Protein AF-A0A176YFF7-F1 (afdb_monomer_lite)

pLDDT: mean 76.74, std 11.95, range [38.44, 90.56]

Secondary structure (DSSP, 8-state):
-EEEEE-TT--EEEEEETTSBEEE-HHHHHHHHHTT---EEE-SS-EEE--EEEEETTTTEEEEE-S-----

Structure (mmCIF, N/CA/C/O backbone):
data_AF-A0A176YFF7-F1
#
_entry.id   AF-A0A176YFF7-F1
#
loop_
_atom_site.group_PDB
_atom_site.id
_atom_site.type_symbol
_atom_site.label_atom_id
_atom_site.label_alt_id
_atom_site.label_comp_id
_atom_site.label_asym_id
_atom_site.label_entity_id
_atom_site.label_seq_id
_atom_site.pdbx_PDB_ins_code
_atom_site.Cartn_x
_atom_site.Cartn_y
_atom_site.Cartn_z
_atom_site.occupancy
_atom_site.B_iso_or_equiv
_atom_site.auth_seq_id
_atom_site.auth_comp_id
_atom_site.auth_asym_id
_atom_site.auth_atom_id
_atom_site.pdbx_PDB_model_num
ATOM 1 N N . MET A 1 1 ? -7.581 4.303 -11.808 1.00 71.44 1 MET A N 1
ATOM 2 C CA . MET A 1 1 ? -8.000 4.826 -10.485 1.00 71.44 1 MET A CA 1
ATOM 3 C C . MET A 1 1 ? -6.828 4.688 -9.518 1.00 71.44 1 MET A C 1
ATOM 5 O O . MET A 1 1 ? -6.080 3.721 -9.626 1.00 71.44 1 MET A O 1
ATOM 9 N N . ILE A 1 2 ? -6.616 5.698 -8.673 1.00 81.38 2 ILE A N 1
ATOM 10 C CA . ILE A 1 2 ? -5.448 5.836 -7.787 1.00 81.38 2 ILE A CA 1
ATOM 11 C C . ILE A 1 2 ? -5.893 5.529 -6.354 1.00 81.38 2 ILE A C 1
ATOM 13 O O . ILE A 1 2 ? -6.988 5.927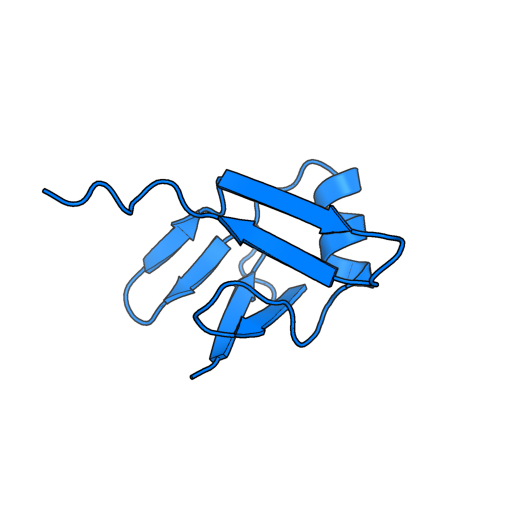 -5.960 1.00 81.38 2 ILE A O 1
ATOM 17 N N . ARG A 1 3 ? -5.068 4.810 -5.589 1.00 83.81 3 ARG A N 1
ATOM 18 C CA . ARG A 1 3 ? -5.252 4.574 -4.152 1.00 83.81 3 ARG A CA 1
ATOM 19 C C . ARG A 1 3 ? -4.201 5.363 -3.380 1.00 83.81 3 ARG A C 1
ATOM 21 O O . ARG A 1 3 ? -3.013 5.284 -3.691 1.00 83.81 3 ARG A O 1
ATOM 28 N N . THR A 1 4 ? -4.641 6.096 -2.368 1.00 88.88 4 THR A N 1
ATOM 29 C CA . THR A 1 4 ? -3.751 6.816 -1.453 1.00 88.88 4 THR A CA 1
ATOM 30 C C . THR A 1 4 ? -3.271 5.876 -0.357 1.00 88.88 4 THR A C 1
ATOM 32 O O . THR A 1 4 ? -4.046 5.064 0.150 1.00 88.88 4 THR A O 1
ATOM 35 N N . ILE A 1 5 ? -2.001 5.991 0.009 1.00 88.25 5 ILE A N 1
ATOM 36 C CA . ILE A 1 5 ? -1.371 5.268 1.108 1.00 88.25 5 ILE A CA 1
ATOM 37 C C . ILE A 1 5 ? -1.203 6.237 2.262 1.00 88.25 5 ILE A C 1
ATOM 39 O O . ILE A 1 5 ? -0.711 7.352 2.073 1.00 88.25 5 ILE A O 1
ATOM 43 N N . VAL A 1 6 ? -1.601 5.793 3.444 1.00 90.12 6 VAL A N 1
ATOM 44 C CA . VAL A 1 6 ? -1.489 6.552 4.681 1.00 90.12 6 VAL A CA 1
ATOM 45 C C . VAL A 1 6 ? -0.752 5.756 5.752 1.00 90.12 6 VAL A C 1
ATOM 47 O O . VAL A 1 6 ? -0.742 4.522 5.717 1.00 90.12 6 VAL A O 1
ATOM 50 N N . ASN A 1 7 ? -0.134 6.462 6.692 1.00 88.88 7 ASN A N 1
ATOM 51 C CA . ASN A 1 7 ? 0.446 5.874 7.902 1.00 88.88 7 ASN A CA 1
ATOM 52 C C . ASN A 1 7 ? -0.630 5.647 8.991 1.00 88.88 7 ASN A C 1
ATOM 54 O O . ASN A 1 7 ? -1.820 5.894 8.779 1.00 88.88 7 ASN A O 1
ATOM 58 N N . GLU A 1 8 ? -0.212 5.189 10.175 1.00 84.38 8 GLU A N 1
ATOM 59 C CA . GLU A 1 8 ? -1.096 4.987 11.339 1.00 84.38 8 GLU A CA 1
ATOM 60 C C . GLU A 1 8 ? -1.754 6.281 11.851 1.00 84.38 8 GLU A C 1
ATOM 62 O O . GLU A 1 8 ? -2.854 6.222 12.399 1.00 84.38 8 GLU A O 1
ATOM 67 N N . ALA A 1 9 ? -1.130 7.443 11.637 1.00 85.94 9 ALA A N 1
ATOM 68 C CA . ALA A 1 9 ? -1.698 8.748 11.979 1.00 85.94 9 ALA A CA 1
ATOM 69 C C . ALA A 1 9 ? -2.731 9.247 10.946 1.00 85.94 9 ALA A C 1
ATOM 71 O O . ALA A 1 9 ? -3.453 10.210 11.202 1.00 85.94 9 ALA A O 1
ATOM 72 N N . GLY A 1 10 ? -2.845 8.574 9.797 1.00 84.31 10 GLY A N 1
ATOM 73 C CA . GLY A 1 10 ? -3.719 8.969 8.695 1.00 84.31 10 GLY A CA 1
ATOM 74 C C . GLY A 1 10 ? -3.099 9.988 7.735 1.00 84.31 10 GLY A C 1
ATOM 75 O O . GLY A 1 10 ? -3.806 10.475 6.848 1.00 84.31 10 GLY A O 1
ATOM 76 N N . ASP A 1 11 ? -1.804 10.284 7.872 1.00 88.75 11 ASP A N 1
ATOM 77 C CA . ASP A 1 11 ? -1.069 11.163 6.963 1.00 88.75 11 ASP A CA 1
ATOM 78 C C . ASP A 1 11 ? -0.796 10.460 5.637 1.00 88.75 11 ASP A C 1
ATOM 80 O O . ASP A 1 11 ? -0.434 9.284 5.604 1.00 88.75 11 ASP A O 1
ATOM 84 N N 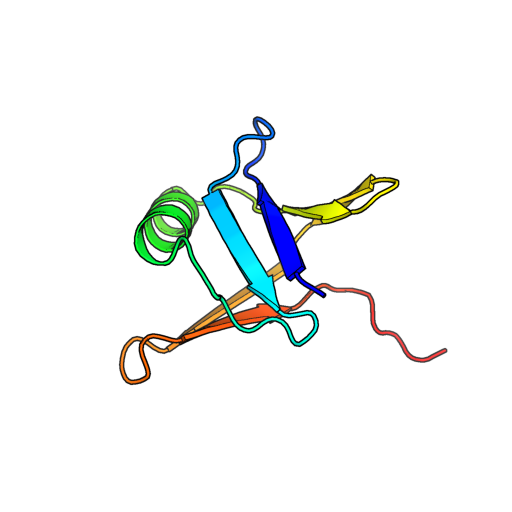. GLU A 1 12 ? -0.935 11.189 4.530 1.00 90.56 12 GLU A N 1
ATOM 85 C CA . GLU A 1 12 ? -0.597 10.682 3.201 1.00 90.56 12 GLU A CA 1
ATOM 86 C C . GLU A 1 12 ? 0.919 10.531 3.047 1.00 90.56 12 GLU A C 1
ATOM 88 O O . GLU A 1 12 ? 1.663 11.509 3.096 1.00 90.56 12 GLU A O 1
ATOM 93 N N . VAL A 1 13 ? 1.359 9.299 2.793 1.00 88.94 13 VAL A N 1
ATOM 94 C CA . VAL A 1 13 ? 2.777 8.954 2.588 1.00 88.94 13 VAL A CA 1
ATOM 95 C C . VAL A 1 13 ? 3.067 8.472 1.170 1.00 88.94 13 VAL A C 1
ATOM 97 O O . VAL A 1 13 ? 4.223 8.324 0.777 1.00 88.94 13 VAL A O 1
ATOM 100 N N . GLY A 1 14 ? 2.029 8.227 0.367 1.00 89.38 14 GLY A N 1
ATOM 101 C CA . GLY A 1 14 ? 2.207 7.850 -1.026 1.00 89.38 14 GLY A CA 1
ATOM 102 C C . GLY A 1 14 ? 0.914 7.589 -1.777 1.00 89.38 14 GLY A C 1
ATOM 103 O O . GLY A 1 14 ? -0.190 7.677 -1.246 1.00 89.38 14 GLY A O 1
ATOM 104 N N . GLN A 1 15 ? 1.061 7.261 -3.055 1.00 88.31 15 GLN A N 1
ATOM 105 C CA . GLN A 1 15 ? -0.046 6.961 -3.955 1.00 88.31 15 GLN A CA 1
ATOM 106 C C . GLN A 1 15 ? 0.345 5.824 -4.880 1.00 88.31 15 GLN A C 1
ATOM 108 O O . GLN A 1 15 ? 1.476 5.766 -5.352 1.00 88.31 15 GLN A O 1
ATOM 113 N N . THR A 1 16 ? -0.599 4.948 -5.186 1.00 83.38 16 THR A N 1
ATOM 114 C CA . THR A 1 16 ? -0.404 3.777 -6.043 1.00 83.38 16 THR A CA 1
ATOM 115 C C . THR A 1 16 ? -1.548 3.639 -7.036 1.00 83.38 16 THR A C 1
ATOM 117 O O . THR A 1 16 ? -2.667 4.101 -6.820 1.00 83.38 16 THR A O 1
ATOM 120 N N . THR A 1 17 ? -1.273 2.959 -8.138 1.00 83.44 17 THR A N 1
ATOM 121 C CA . THR A 1 17 ? -2.290 2.405 -9.033 1.00 83.44 17 THR A CA 1
ATOM 122 C C . THR A 1 17 ? -3.112 1.316 -8.326 1.00 83.44 17 THR A C 1
ATOM 124 O O . THR A 1 17 ? -2.763 0.848 -7.238 1.00 83.44 17 THR A O 1
ATOM 127 N N . LEU A 1 18 ? -4.222 0.902 -8.940 1.00 76.62 18 LEU A N 1
ATOM 128 C CA . LEU A 1 18 ? -5.049 -0.212 -8.456 1.00 76.62 18 LEU A CA 1
ATOM 129 C C . LEU A 1 18 ? -4.292 -1.542 -8.409 1.00 76.62 18 LEU A C 1
ATOM 131 O O . LEU A 1 18 ? -4.526 -2.329 -7.497 1.00 76.62 18 LEU A O 1
ATOM 135 N N . ASP A 1 19 ? -3.362 -1.734 -9.342 1.00 73.94 19 ASP A N 1
ATOM 136 C CA . ASP A 1 19 ? -2.505 -2.917 -9.460 1.00 73.94 19 ASP A CA 1
ATOM 137 C C . ASP A 1 19 ? -1.353 -2.929 -8.440 1.00 73.94 19 ASP A C 1
ATOM 139 O O . ASP A 1 19 ? -0.457 -3.766 -8.509 1.00 73.94 19 ASP A O 1
ATOM 143 N N . GLY A 1 20 ? -1.339 -1.976 -7.502 1.00 71.62 20 GLY A N 1
ATOM 144 C CA . GLY A 1 20 ? -0.352 -1.916 -6.426 1.00 71.62 20 GLY A CA 1
ATOM 145 C C . GLY A 1 20 ? 1.002 -1.338 -6.839 1.00 71.62 20 GLY A C 1
ATOM 146 O O . GLY A 1 20 ? 1.941 -1.421 -6.053 1.00 71.62 20 GLY A O 1
ATOM 147 N N . THR A 1 21 ? 1.121 -0.756 -8.042 1.00 79.19 21 THR A N 1
ATOM 148 C CA . THR A 1 21 ? 2.340 -0.048 -8.470 1.00 79.19 21 THR A CA 1
ATOM 149 C C . THR A 1 21 ? 2.342 1.375 -7.930 1.00 79.19 21 THR A C 1
ATOM 151 O O . THR A 1 21 ? 1.438 2.158 -8.247 1.00 79.19 21 THR A O 1
ATOM 154 N N . LEU A 1 22 ? 3.377 1.718 -7.166 1.00 80.75 22 LEU A N 1
ATOM 155 C CA . LEU A 1 22 ? 3.541 3.045 -6.589 1.00 80.75 22 LEU A CA 1
ATOM 156 C C . LEU A 1 22 ? 3.761 4.125 -7.661 1.00 80.75 22 LEU A C 1
ATOM 158 O O . LEU A 1 22 ? 4.612 4.007 -8.534 1.00 80.75 22 LEU A O 1
ATOM 162 N N . ILE A 1 23 ? 2.979 5.196 -7.565 1.00 84.00 23 ILE A N 1
ATOM 163 C CA . ILE A 1 23 ? 3.033 6.387 -8.421 1.00 84.00 23 ILE A CA 1
ATOM 164 C C . ILE A 1 23 ? 3.855 7.484 -7.730 1.00 84.00 23 ILE A C 1
ATOM 166 O O . ILE A 1 23 ? 4.616 8.199 -8.378 1.00 84.00 23 ILE A O 1
ATOM 170 N N . LYS A 1 24 ? 3.712 7.630 -6.404 1.00 84.19 24 LYS A N 1
ATOM 171 C CA . LYS A 1 24 ? 4.352 8.688 -5.608 1.00 84.19 24 LYS A CA 1
ATOM 172 C C . LYS A 1 24 ? 4.626 8.215 -4.182 1.00 84.19 24 LYS A C 1
ATOM 174 O O . LYS A 1 24 ? 3.905 7.367 -3.669 1.00 84.19 24 LYS A O 1
ATOM 179 N N . GLY A 1 25 ? 5.627 8.812 -3.534 1.00 84.44 25 GLY A N 1
ATOM 180 C CA . GLY A 1 25 ? 5.917 8.574 -2.116 1.00 84.44 25 GLY A CA 1
ATOM 181 C C . GLY A 1 25 ? 7.013 7.544 -1.853 1.00 84.44 25 GLY A C 1
ATOM 182 O O . GLY A 1 25 ? 7.138 7.091 -0.727 1.00 84.44 25 GLY A O 1
ATOM 183 N N . HIS A 1 26 ? 7.830 7.190 -2.856 1.00 82.12 26 HIS A N 1
ATOM 184 C CA . HIS A 1 26 ? 8.905 6.192 -2.731 1.00 82.12 26 HIS A CA 1
ATOM 185 C C . HIS A 1 26 ? 9.787 6.405 -1.490 1.00 82.12 26 HIS A C 1
ATOM 187 O O . HIS A 1 26 ? 9.994 5.478 -0.718 1.00 82.12 26 HIS A O 1
ATOM 193 N N . HIS A 1 27 ? 10.254 7.638 -1.270 1.00 83.62 27 HIS A N 1
ATOM 194 C CA . HIS A 1 27 ? 11.129 7.961 -0.142 1.00 83.62 27 HIS A CA 1
ATOM 195 C C . HIS A 1 27 ? 10.403 7.947 1.213 1.00 83.62 27 HIS A C 1
ATOM 197 O O . HIS A 1 27 ? 10.957 7.481 2.200 1.00 83.62 27 HIS A O 1
ATOM 203 N N . GLN A 1 28 ? 9.161 8.440 1.267 1.00 85.94 28 GLN A N 1
ATOM 204 C CA . GLN A 1 28 ? 8.368 8.435 2.500 1.00 85.94 28 GLN A CA 1
ATOM 205 C C . GLN A 1 28 ? 7.973 7.015 2.894 1.00 85.94 28 GLN A C 1
ATOM 207 O O . GLN 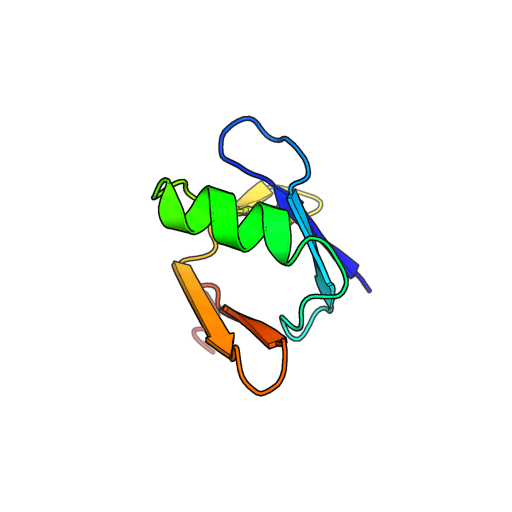A 1 28 ? 8.163 6.639 4.040 1.00 85.94 28 GLN A O 1
ATOM 212 N N . ILE A 1 29 ? 7.513 6.197 1.948 1.00 83.88 29 ILE A N 1
ATOM 213 C CA . ILE A 1 29 ? 7.187 4.792 2.205 1.00 83.88 29 ILE A CA 1
ATOM 214 C C . ILE A 1 29 ? 8.415 4.018 2.675 1.00 83.88 29 ILE A C 1
ATOM 216 O O . ILE A 1 29 ? 8.317 3.283 3.650 1.00 83.88 29 ILE A O 1
ATOM 220 N N . ASP A 1 30 ? 9.571 4.204 2.036 1.00 82.00 30 ASP A N 1
ATOM 221 C CA . ASP A 1 30 ? 10.819 3.575 2.482 1.00 82.00 30 ASP A CA 1
ATOM 222 C C . ASP A 1 30 ? 11.200 4.003 3.913 1.00 82.00 30 ASP A C 1
ATOM 224 O O . ASP A 1 30 ? 11.596 3.168 4.725 1.00 82.00 30 ASP A O 1
ATOM 228 N N . ALA A 1 31 ? 11.019 5.282 4.259 1.00 85.88 31 ALA A N 1
ATOM 229 C CA . ALA A 1 31 ? 11.261 5.785 5.611 1.00 85.88 31 ALA A CA 1
ATOM 230 C C . ALA A 1 31 ? 10.290 5.187 6.646 1.00 85.88 31 ALA A C 1
ATOM 232 O O . ALA A 1 31 ? 10.736 4.689 7.676 1.00 85.88 31 ALA A O 1
ATOM 233 N N . GLU A 1 32 ? 8.986 5.174 6.364 1.00 86.69 32 GLU A N 1
ATOM 234 C CA . GLU A 1 32 ? 7.967 4.569 7.236 1.00 86.69 32 GLU A CA 1
ATOM 235 C C . GLU A 1 32 ? 8.232 3.070 7.450 1.00 86.69 32 GLU A C 1
ATOM 237 O O . GLU A 1 32 ? 8.103 2.558 8.563 1.00 86.69 32 GLU A O 1
ATOM 242 N N . LEU A 1 33 ? 8.680 2.363 6.407 1.00 80.88 33 LEU A N 1
ATOM 243 C CA . LEU A 1 33 ? 9.026 0.944 6.497 1.00 80.88 33 LEU A CA 1
ATOM 244 C C . LEU A 1 33 ? 10.285 0.695 7.324 1.00 80.88 33 LEU A C 1
ATOM 246 O O . LEU A 1 33 ? 10.303 -0.241 8.123 1.00 80.88 33 LEU A O 1
ATOM 250 N N . LYS A 1 34 ? 11.313 1.540 7.189 1.00 83.56 34 LYS A N 1
ATOM 251 C CA . LYS A 1 34 ? 12.512 1.506 8.048 1.00 83.56 34 LYS A CA 1
ATOM 252 C C . LYS A 1 34 ? 12.184 1.770 9.516 1.00 83.56 34 LYS A C 1
ATOM 254 O O . LYS A 1 34 ? 12.860 1.242 10.392 1.00 83.56 34 LYS A O 1
ATOM 259 N N . LEU A 1 35 ? 11.143 2.557 9.779 1.00 86.31 35 LEU A N 1
ATOM 260 C CA . LEU A 1 35 ? 10.612 2.805 11.119 1.00 86.31 35 LEU A CA 1
ATOM 261 C C . LEU A 1 35 ? 9.658 1.699 11.605 1.00 86.31 35 LEU A C 1
ATOM 263 O O . LEU A 1 35 ? 9.124 1.798 12.706 1.00 86.31 35 LEU A O 1
ATOM 267 N N . HIS A 1 36 ? 9.454 0.633 10.821 1.00 80.50 36 HIS A N 1
ATOM 268 C CA . HIS A 1 36 ? 8.511 -0.456 11.105 1.00 80.50 36 HIS A CA 1
ATOM 269 C C . HIS A 1 36 ? 7.056 0.007 11.303 1.00 80.50 36 HIS A C 1
ATOM 271 O O . HIS A 1 36 ? 6.258 -0.683 11.947 1.00 80.50 36 HIS A O 1
ATOM 277 N N . HIS A 1 37 ? 6.683 1.153 10.731 1.00 86.19 37 HIS A N 1
ATOM 278 C CA . HIS A 1 37 ? 5.317 1.655 10.790 1.00 86.19 37 HIS A CA 1
ATOM 279 C C . HIS A 1 37 ? 4.392 0.870 9.859 1.00 86.19 37 HIS A C 1
ATOM 281 O O . HIS A 1 37 ? 4.790 0.357 8.807 1.00 86.19 37 HIS A O 1
ATOM 287 N N . LYS A 1 38 ? 3.115 0.782 10.243 1.00 85.31 38 LYS A N 1
ATOM 288 C CA . LYS A 1 38 ? 2.094 0.145 9.407 1.00 85.31 38 LYS A CA 1
ATOM 289 C C . LYS A 1 38 ? 1.562 1.140 8.388 1.00 85.31 38 LYS A C 1
ATOM 291 O O . LYS A 1 38 ? 1.244 2.280 8.717 1.00 85.31 38 LYS A O 1
ATOM 296 N N . LEU A 1 39 ? 1.402 0.662 7.161 1.00 87.12 39 LEU A N 1
ATOM 297 C CA . LEU A 1 39 ? 0.822 1.431 6.071 1.00 87.12 39 LEU A CA 1
ATOM 298 C C . LEU A 1 39 ? -0.562 0.894 5.712 1.00 87.12 39 LEU A C 1
ATOM 300 O O . LEU A 1 39 ? -0.836 -0.305 5.815 1.00 87.12 39 LEU A O 1
ATOM 304 N N . PHE A 1 40 ? -1.435 1.792 5.270 1.00 87.19 40 PHE A N 1
ATOM 305 C CA . PHE A 1 40 ? -2.822 1.493 4.937 1.00 87.19 40 PHE A CA 1
ATOM 306 C C . PHE A 1 40 ? -3.207 2.150 3.620 1.00 87.19 40 PHE A C 1
ATOM 308 O O . PHE A 1 40 ? -2.746 3.239 3.297 1.00 87.19 40 PHE A O 1
ATOM 315 N N . PHE A 1 41 ? -4.119 1.533 2.878 1.00 86.00 41 PHE A N 1
ATOM 316 C CA . PHE A 1 41 ? -4.828 2.211 1.807 1.00 86.00 41 PHE A CA 1
ATOM 317 C C . PHE A 1 41 ? -6.005 2.997 2.358 1.00 86.00 41 PHE A C 1
ATOM 319 O O . PHE A 1 41 ? -6.852 2.460 3.077 1.00 86.00 41 PHE A O 1
ATOM 326 N N . ARG A 1 42 ? -6.103 4.256 1.935 1.00 83.38 42 ARG A N 1
ATOM 327 C CA . ARG A 1 42 ? -7.300 5.069 2.107 1.00 83.38 42 ARG A CA 1
ATOM 328 C C . ARG A 1 42 ? -8.336 4.616 1.081 1.00 83.38 42 ARG A C 1
ATOM 330 O O . ARG A 1 42 ? -8.229 4.948 -0.100 1.00 83.38 42 ARG A O 1
ATOM 337 N N . THR A 1 43 ? -9.314 3.826 1.515 1.00 76.19 43 THR A N 1
ATOM 338 C CA . THR A 1 43 ? -10.479 3.462 0.694 1.00 76.19 43 THR A CA 1
ATOM 339 C C . THR A 1 43 ? -11.712 4.238 1.156 1.00 76.19 43 THR A C 1
ATOM 341 O O . THR A 1 43 ? -11.736 4.753 2.272 1.00 76.19 43 THR A O 1
ATOM 344 N N . SER A 1 44 ? -12.741 4.340 0.309 1.00 66.62 44 SER A N 1
ATOM 345 C CA . SER A 1 44 ? -13.944 5.153 0.560 1.00 66.62 44 SER A CA 1
ATOM 346 C C . SER A 1 44 ? -14.750 4.769 1.810 1.00 66.62 44 SER A C 1
ATOM 348 O O . SER A 1 44 ? -15.637 5.525 2.187 1.00 66.62 44 SER A O 1
ATOM 350 N N . GLY A 1 45 ? -14.469 3.623 2.443 1.00 63.97 45 GLY A N 1
ATOM 351 C CA . GLY A 1 45 ? -15.190 3.163 3.636 1.00 63.97 45 GLY A CA 1
ATOM 352 C C . GLY A 1 45 ? -14.318 2.708 4.809 1.00 63.97 45 GLY A C 1
ATOM 353 O O . GLY A 1 45 ? -14.806 2.695 5.933 1.00 63.97 45 GLY A O 1
ATOM 354 N N . ALA A 1 46 ? -13.048 2.344 4.590 1.00 73.19 46 ALA A N 1
ATOM 355 C CA . ALA A 1 46 ? -12.162 1.872 5.658 1.00 73.19 46 ALA A CA 1
ATOM 356 C C . ALA A 1 46 ? -10.674 2.013 5.300 1.00 73.19 46 ALA A C 1
ATOM 358 O O . ALA A 1 46 ? -10.292 2.064 4.127 1.00 73.19 46 ALA A O 1
ATOM 359 N N . LEU A 1 47 ? -9.815 2.026 6.319 1.00 77.75 47 LEU A N 1
ATOM 360 C CA . LEU A 1 47 ? -8.379 1.839 6.129 1.00 77.75 47 LEU A CA 1
ATOM 361 C C . LEU A 1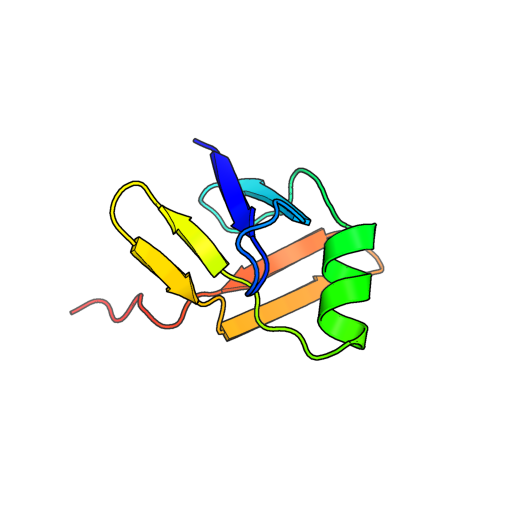 47 ? -8.098 0.352 5.898 1.00 77.75 47 LEU A C 1
ATOM 363 O O . LEU A 1 47 ? -8.377 -0.481 6.759 1.00 77.75 47 LEU A O 1
ATOM 367 N N . THR A 1 48 ? -7.544 0.010 4.736 1.00 81.25 48 THR A N 1
ATOM 368 C CA . THR A 1 48 ? -7.132 -1.368 4.436 1.00 81.25 48 THR A CA 1
ATOM 369 C C . THR A 1 48 ? -5.647 -1.506 4.708 1.00 81.25 48 THR A C 1
ATOM 371 O O . THR A 1 48 ? -4.840 -0.883 4.024 1.00 81.25 48 THR A O 1
ATOM 374 N N . LYS A 1 49 ? -5.271 -2.318 5.698 1.00 82.69 49 LYS A N 1
ATOM 375 C CA . LYS A 1 49 ? -3.862 -2.533 6.034 1.00 82.69 49 LYS A CA 1
ATOM 376 C C . LYS A 1 49 ? -3.110 -3.168 4.863 1.00 82.69 49 LYS A C 1
ATOM 378 O O . LYS A 1 49 ? -3.586 -4.128 4.261 1.00 82.69 49 LYS A O 1
ATOM 383 N N . ILE A 1 50 ? -1.925 -2.644 4.575 1.00 81.44 50 ILE A N 1
ATOM 384 C CA . ILE A 1 50 ? -0.988 -3.222 3.616 1.00 81.44 50 ILE A CA 1
ATOM 385 C C . ILE A 1 50 ? -0.123 -4.228 4.374 1.00 81.44 50 ILE A C 1
ATOM 387 O O . ILE A 1 50 ? 0.574 -3.862 5.320 1.00 81.44 50 ILE A O 1
ATOM 391 N N . ASN A 1 51 ? -0.199 -5.501 3.992 1.00 72.62 51 ASN A N 1
ATOM 392 C CA . ASN A 1 51 ? 0.480 -6.574 4.722 1.00 72.62 51 ASN A CA 1
ATOM 393 C C . ASN A 1 51 ? 1.815 -6.966 4.102 1.00 72.62 51 ASN A C 1
ATOM 395 O O . ASN A 1 51 ? 2.713 -7.390 4.824 1.00 72.62 51 ASN A O 1
ATOM 399 N N . CYS A 1 52 ? 1.968 -6.807 2.790 1.00 69.19 52 CYS A N 1
ATOM 400 C CA . CYS A 1 52 ? 3.212 -7.116 2.109 1.00 69.19 52 CYS A CA 1
ATOM 401 C C . CYS A 1 52 ? 3.617 -5.951 1.210 1.00 69.19 52 CYS A C 1
ATOM 403 O O . CYS A 1 52 ? 2.807 -5.410 0.456 1.00 69.19 52 CYS A O 1
ATOM 405 N N . ILE A 1 53 ? 4.879 -5.546 1.330 1.00 75.94 53 ILE A N 1
ATOM 406 C CA . ILE A 1 53 ? 5.468 -4.465 0.550 1.00 75.94 53 ILE A CA 1
ATOM 407 C C . ILE A 1 53 ? 6.777 -4.981 -0.024 1.00 75.94 53 ILE A C 1
ATOM 409 O O . ILE A 1 53 ? 7.685 -5.356 0.714 1.00 75.94 53 ILE A O 1
ATOM 413 N N . THR A 1 54 ? 6.859 -5.021 -1.347 1.00 74.06 54 THR A N 1
ATOM 414 C CA . THR A 1 54 ? 8.060 -5.409 -2.080 1.00 74.06 54 THR A CA 1
ATOM 415 C C . THR A 1 54 ? 8.676 -4.165 -2.690 1.00 74.06 54 THR A C 1
ATOM 417 O O . THR A 1 54 ? 8.041 -3.504 -3.512 1.00 74.06 54 THR A O 1
ATOM 420 N N . ILE A 1 55 ? 9.910 -3.851 -2.300 1.00 72.12 55 ILE A N 1
ATOM 421 C CA . ILE A 1 55 ? 10.688 -2.754 -2.876 1.00 72.12 55 ILE A CA 1
ATOM 422 C C . ILE A 1 55 ? 11.733 -3.356 -3.809 1.00 72.12 55 ILE A C 1
ATOM 424 O O . ILE A 1 55 ? 12.661 -4.032 -3.372 1.00 72.12 55 ILE A O 1
ATOM 428 N N . ASP A 1 56 ? 11.580 -3.103 -5.102 1.00 73.19 56 ASP A N 1
ATOM 429 C CA . ASP A 1 56 ? 12.611 -3.341 -6.100 1.00 73.19 56 ASP A CA 1
ATOM 430 C C . ASP A 1 56 ? 13.434 -2.0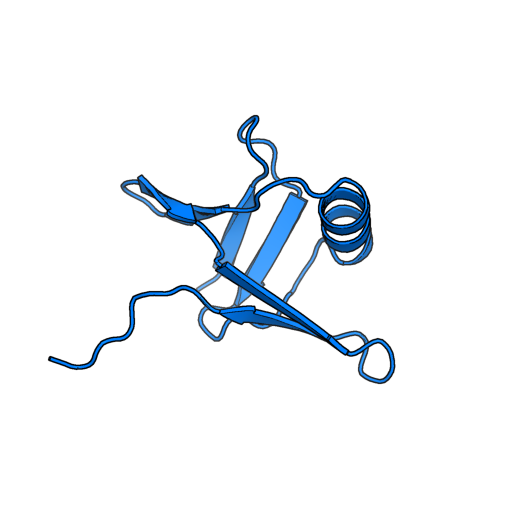58 -6.266 1.00 73.19 56 ASP A C 1
ATOM 432 O O . ASP A 1 56 ? 13.012 -1.096 -6.915 1.00 73.19 56 ASP A O 1
ATOM 436 N N . HIS A 1 57 ? 14.615 -2.034 -5.648 1.00 68.50 57 HIS A N 1
ATOM 437 C CA . HIS A 1 57 ? 15.536 -0.899 -5.732 1.00 68.50 57 HIS A CA 1
ATOM 438 C C . HIS A 1 57 ? 16.172 -0.746 -7.120 1.00 68.50 57 HIS A C 1
ATOM 440 O O . HIS A 1 57 ? 16.554 0.361 -7.489 1.00 68.50 57 HIS A O 1
ATOM 446 N N . THR A 1 58 ? 16.260 -1.829 -7.890 1.00 70.38 58 THR A N 1
ATOM 447 C CA . THR A 1 58 ? 16.804 -1.863 -9.256 1.00 70.38 58 THR A CA 1
ATOM 448 C C . THR A 1 58 ? 15.835 -1.261 -10.265 1.00 70.38 58 THR A C 1
ATOM 450 O O . THR A 1 58 ? 16.242 -0.510 -11.146 1.00 70.38 58 THR A O 1
ATOM 453 N N . ALA A 1 59 ? 14.545 -1.565 -10.124 1.00 69.69 59 ALA A N 1
ATOM 454 C CA . ALA A 1 59 ? 13.482 -1.028 -10.971 1.00 69.69 59 ALA A CA 1
ATOM 455 C C . ALA A 1 59 ? 12.846 0.258 -10.413 1.00 69.69 59 ALA A C 1
ATOM 457 O O . ALA A 1 59 ? 11.898 0.768 -11.009 1.00 69.69 59 ALA A O 1
ATOM 458 N N . HIS A 1 60 ? 13.321 0.756 -9.263 1.00 65.88 60 HIS A N 1
ATOM 459 C CA . HIS A 1 60 ? 12.696 1.843 -8.500 1.00 65.88 60 HIS A CA 1
ATOM 460 C C . HIS A 1 60 ? 11.182 1.651 -8.329 1.00 65.88 60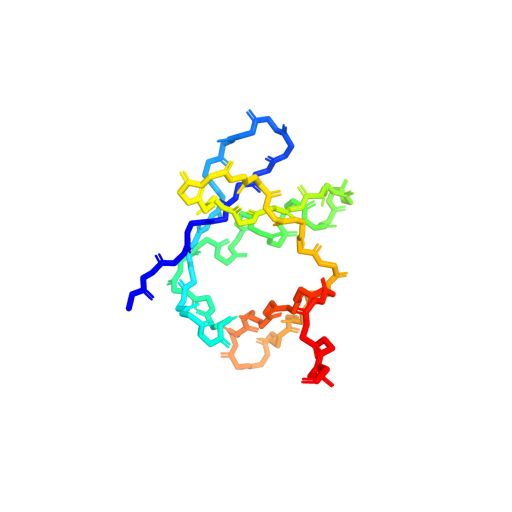 HIS A C 1
ATOM 462 O O . HIS A 1 60 ? 10.399 2.588 -8.479 1.00 65.88 60 HIS A O 1
ATOM 468 N N . LYS A 1 61 ? 10.764 0.417 -8.037 1.00 67.38 61 LYS A N 1
ATOM 469 C CA . LYS A 1 61 ? 9.356 0.025 -8.003 1.00 67.38 61 LYS A CA 1
ATOM 470 C C . LYS A 1 61 ? 8.988 -0.494 -6.627 1.00 67.38 61 LYS A C 1
ATOM 472 O O . LYS A 1 61 ? 9.619 -1.407 -6.110 1.00 67.38 61 LYS A O 1
ATOM 477 N N . ILE A 1 62 ? 7.908 0.036 -6.067 1.00 67.94 62 ILE A N 1
ATOM 478 C CA . ILE A 1 62 ? 7.283 -0.525 -4.869 1.00 67.94 62 ILE A CA 1
ATOM 479 C C . ILE A 1 62 ? 5.978 -1.198 -5.287 1.00 67.94 62 ILE A C 1
ATOM 481 O O . ILE A 1 62 ? 5.140 -0.577 -5.947 1.00 67.94 62 ILE A O 1
ATOM 485 N N . THR A 1 63 ? 5.836 -2.473 -4.926 1.00 69.81 63 THR A N 1
ATOM 486 C CA . THR A 1 63 ? 4.631 -3.280 -5.142 1.00 69.81 63 THR A CA 1
ATOM 487 C C . THR A 1 63 ? 3.999 -3.600 -3.795 1.00 69.81 63 THR A C 1
ATOM 489 O O . THR A 1 63 ? 4.682 -4.040 -2.872 1.00 69.81 63 THR A O 1
ATOM 492 N N . LEU A 1 64 ? 2.697 -3.360 -3.673 1.00 70.31 64 LEU A N 1
ATOM 493 C CA . LEU A 1 64 ? 1.956 -3.487 -2.420 1.00 70.31 64 LEU A CA 1
ATOM 494 C C . LEU A 1 64 ? 0.917 -4.602 -2.547 1.00 70.31 64 LEU A C 1
ATOM 496 O O . LEU A 1 64 ? 0.083 -4.567 -3.452 1.00 70.31 64 LEU A O 1
ATOM 500 N N . ALA A 1 65 ? 0.932 -5.559 -1.625 1.00 64.19 65 ALA A N 1
ATOM 501 C CA . ALA A 1 65 ? -0.055 -6.624 -1.523 1.00 64.19 65 ALA A CA 1
ATOM 502 C C . ALA A 1 65 ? -0.857 -6.504 -0.216 1.00 64.19 65 ALA A C 1
ATOM 504 O O . ALA A 1 65 ? -0.336 -6.227 0.869 1.00 64.19 65 ALA A O 1
ATOM 505 N N . VAL A 1 66 ? -2.165 -6.703 -0.349 1.00 62.44 66 VAL A N 1
ATOM 506 C CA . VAL A 1 66 ? -3.133 -6.769 0.751 1.00 62.44 66 VAL A CA 1
ATOM 507 C C . VAL A 1 66 ? -3.505 -8.233 0.964 1.00 62.44 66 VAL A C 1
ATOM 509 O O . VAL A 1 66 ? -3.827 -8.912 -0.012 1.00 62.44 66 VAL A O 1
ATOM 512 N N . ASP A 1 67 ? -3.488 -8.733 2.205 1.00 54.75 67 ASP A N 1
ATOM 513 C CA . ASP A 1 67 ? -4.194 -9.991 2.482 1.00 54.75 67 ASP A CA 1
ATOM 514 C C . ASP A 1 67 ? -5.681 -9.720 2.292 1.00 54.75 67 ASP A C 1
ATOM 516 O O . ASP A 1 67 ? -6.269 -8.900 2.999 1.00 54.75 67 ASP A O 1
ATOM 520 N N . GLY A 1 68 ? -6.275 -10.364 1.291 1.00 49.09 68 GLY A N 1
ATOM 521 C CA . GLY A 1 68 ? -7.686 -10.158 0.987 1.00 49.09 68 GLY A CA 1
ATOM 522 C C . GLY A 1 68 ? -8.136 -10.426 -0.444 1.00 49.09 68 GLY A C 1
ATOM 523 O O . GLY A 1 68 ? -9.277 -10.111 -0.751 1.00 49.09 68 GLY A O 1
ATOM 524 N N . PHE A 1 69 ? -7.321 -11.028 -1.314 1.00 49.34 69 PHE A N 1
ATOM 525 C CA . PHE A 1 69 ? -7.853 -11.738 -2.485 1.00 49.34 69 PHE A CA 1
ATOM 526 C C . PHE A 1 69 ? -7.794 -13.251 -2.254 1.00 49.34 69 PHE A C 1
ATOM 528 O O . PHE A 1 69 ? -7.171 -13.997 -3.004 1.00 49.34 69 PHE A O 1
ATOM 535 N N . SER A 1 70 ? -8.489 -13.722 -1.214 1.00 38.44 70 SER A N 1
ATOM 536 C CA . SER A 1 70 ? -9.088 -15.051 -1.332 1.00 38.44 70 SER A CA 1
ATOM 537 C C . SER A 1 70 ? -10.181 -14.921 -2.385 1.00 38.44 70 SER A C 1
ATOM 539 O O . SER A 1 70 ? -11.214 -14.303 -2.140 1.00 38.44 70 SER A O 1
ATOM 541 N N . ARG A 1 71 ? -9.918 -15.436 -3.589 1.00 44.34 71 ARG A N 1
ATOM 542 C CA . ARG A 1 71 ? -10.990 -15.817 -4.508 1.00 44.34 71 ARG A CA 1
ATOM 543 C C . ARG A 1 71 ? -11.774 -16.926 -3.802 1.00 44.34 71 ARG A C 1
ATOM 545 O O . ARG A 1 71 ? -11.318 -18.065 -3.797 1.00 44.34 71 ARG A O 1
ATOM 552 N N . ALA A 1 72 ? -12.856 -16.552 -3.125 1.00 40.75 72 ALA A N 1
ATOM 553 C CA . ALA A 1 72 ? -13.958 -17.470 -2.875 1.00 40.75 72 ALA A CA 1
ATOM 554 C C . ALA A 1 72 ? -14.721 -17.681 -4.188 1.00 40.75 72 ALA A C 1
ATOM 556 O O . ALA A 1 72 ? -14.792 -16.707 -4.978 1.00 40.75 72 ALA A O 1
#

Radius of gyration: 11.58 Å; chains: 1; bounding box: 32×29×23 Å

Organism: NCBI:txid1497615

Sequence (72 aa):
MIRTIVNEAGDEVGQTTLDGTLIKGHHQIDAELKLHHKLFFRTSGALTKINCITIDHTAHKITLAVDGFSRA

Foldseek 3Di:
DKWFKAWPVRDTQFIADPQQKTPDNLPSVVVCVVVVTWMFTDDPPDTFTFDDWDQDPPVRIIGTDGPDPPPD